Protein AF-A0ABD1AAS8-F1 (afdb_monomer)

pLDDT: mean 77.32, std 15.2, range [34.0, 94.44]

Structure (mmCIF, N/CA/C/O backbone):
data_AF-A0ABD1AAS8-F1
#
_entry.id   AF-A0ABD1AAS8-F1
#
loop_
_atom_site.group_PDB
_atom_site.id
_atom_site.type_symbol
_atom_site.label_atom_id
_atom_site.label_alt_id
_atom_site.label_comp_id
_atom_site.label_asym_id
_atom_site.label_entity_id
_atom_site.label_seq_id
_atom_site.pdbx_PDB_ins_code
_atom_site.Cartn_x
_atom_site.Cartn_y
_atom_site.Cartn_z
_atom_site.occupancy
_atom_site.B_iso_or_equiv
_atom_site.auth_seq_id
_atom_site.auth_comp_id
_atom_site.auth_asym_id
_atom_site.auth_atom_id
_atom_site.pdbx_PDB_model_num
ATOM 1 N N . MET A 1 1 ? 9.069 2.572 15.816 1.00 41.72 1 MET A N 1
ATOM 2 C CA . MET A 1 1 ? 7.872 1.854 15.318 1.00 41.72 1 MET A CA 1
ATOM 3 C C . MET A 1 1 ? 7.919 0.428 15.844 1.00 41.72 1 MET A C 1
ATOM 5 O O . MET A 1 1 ? 8.969 -0.191 15.733 1.00 41.72 1 MET A O 1
ATOM 9 N N . ARG A 1 2 ? 6.848 -0.076 16.471 1.00 46.09 2 ARG A N 1
ATOM 10 C CA . ARG A 1 2 ? 6.761 -1.502 16.836 1.00 46.09 2 ARG A CA 1
ATOM 11 C C . ARG A 1 2 ? 6.590 -2.306 15.545 1.00 46.09 2 ARG A C 1
ATOM 13 O O . ARG A 1 2 ? 5.709 -1.980 14.756 1.00 46.09 2 ARG A O 1
ATOM 20 N N . SER A 1 3 ? 7.440 -3.307 15.322 1.00 56.59 3 SER A N 1
ATOM 21 C CA . SER A 1 3 ? 7.247 -4.267 14.231 1.00 56.59 3 SER A CA 1
ATOM 22 C C . SER A 1 3 ? 5.978 -5.068 14.508 1.00 56.59 3 SER A C 1
ATOM 24 O O . SER A 1 3 ? 5.810 -5.577 15.614 1.00 56.59 3 SER A O 1
ATOM 26 N N . LEU A 1 4 ? 5.088 -5.168 13.520 1.00 63.31 4 LEU A N 1
ATOM 27 C CA . LEU A 1 4 ? 3.865 -5.964 13.633 1.00 63.31 4 LEU A CA 1
ATOM 28 C C . LEU A 1 4 ? 4.136 -7.482 13.548 1.00 63.31 4 LEU A C 1
ATOM 30 O O . LEU A 1 4 ? 3.202 -8.257 13.691 1.00 63.31 4 LEU A O 1
ATOM 34 N N . GLN A 1 5 ? 5.388 -7.902 13.305 1.00 62.44 5 GLN A N 1
ATOM 35 C CA . GLN A 1 5 ? 5.806 -9.306 13.140 1.00 62.44 5 GLN A CA 1
ATOM 36 C C . GLN A 1 5 ? 4.966 -10.111 12.126 1.00 62.44 5 GLN A C 1
ATOM 38 O O . GLN A 1 5 ? 4.821 -11.325 12.238 1.00 62.44 5 GLN A O 1
ATOM 43 N N . HIS A 1 6 ? 4.415 -9.450 11.104 1.00 66.94 6 HIS A N 1
ATOM 44 C CA . HIS A 1 6 ? 3.756 -10.141 10.001 1.00 66.94 6 HIS A CA 1
ATOM 45 C C . HIS A 1 6 ? 4.809 -10.619 9.001 1.00 66.94 6 HIS A C 1
ATOM 47 O O . HIS A 1 6 ? 5.347 -9.823 8.235 1.00 66.94 6 HIS A O 1
ATOM 53 N N . ASN A 1 7 ? 5.073 -11.925 8.983 1.00 72.56 7 ASN A N 1
ATOM 54 C CA . ASN A 1 7 ? 6.056 -12.515 8.066 1.00 72.56 7 ASN A CA 1
ATOM 55 C C . ASN A 1 7 ? 5.506 -12.744 6.652 1.00 72.56 7 ASN A C 1
ATOM 57 O O . ASN A 1 7 ? 6.262 -13.114 5.763 1.00 72.56 7 ASN A O 1
ATOM 61 N N . LYS A 1 8 ? 4.198 -12.558 6.431 1.00 84.88 8 LYS A N 1
ATOM 62 C CA . LYS A 1 8 ? 3.543 -12.705 5.124 1.00 84.88 8 LYS A CA 1
ATOM 63 C C . LYS A 1 8 ? 2.562 -11.563 4.922 1.00 84.88 8 LYS A C 1
ATOM 65 O O . LYS A 1 8 ? 1.517 -11.533 5.567 1.00 84.88 8 LYS A O 1
ATOM 70 N N . ILE A 1 9 ? 2.904 -10.635 4.036 1.00 89.12 9 ILE A N 1
ATOM 71 C CA . ILE A 1 9 ? 2.097 -9.438 3.783 1.00 89.12 9 ILE A CA 1
ATOM 72 C C . ILE A 1 9 ? 1.527 -9.491 2.365 1.00 89.12 9 ILE A C 1
ATOM 74 O O . ILE A 1 9 ? 2.240 -9.747 1.395 1.00 89.12 9 ILE A O 1
ATOM 78 N N . ILE A 1 10 ? 0.225 -9.248 2.238 1.00 91.00 10 ILE A N 1
ATOM 79 C CA . ILE A 1 10 ? -0.450 -9.114 0.947 1.00 91.00 10 ILE A CA 1
ATOM 80 C C . ILE A 1 10 ? -0.904 -7.666 0.828 1.00 91.00 10 ILE A C 1
ATOM 82 O O . ILE A 1 10 ? -1.716 -7.203 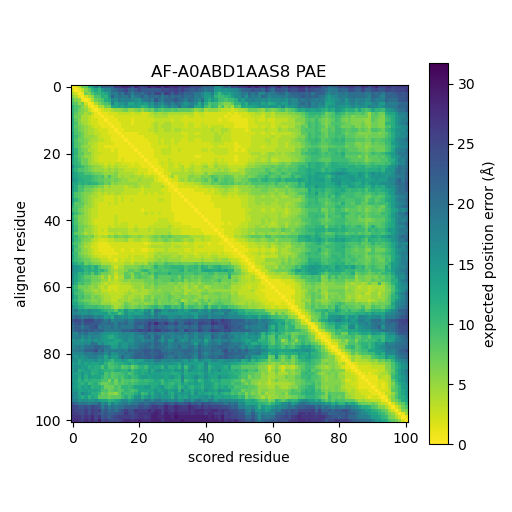1.623 1.00 91.00 10 ILE A O 1
ATOM 86 N N . PHE A 1 11 ? -0.363 -6.958 -0.157 1.00 91.88 11 PHE A N 1
ATOM 87 C CA . PHE A 1 11 ? -0.820 -5.628 -0.528 1.00 91.88 11 PHE A CA 1
ATOM 88 C C . PHE A 1 11 ? -1.851 -5.748 -1.645 1.00 91.88 11 PHE A C 1
ATOM 90 O O . PHE 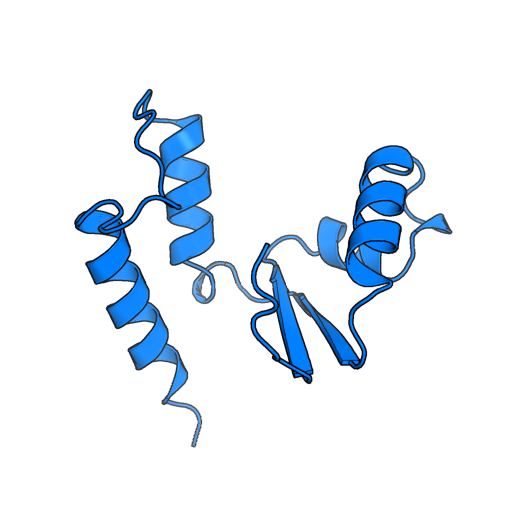A 1 11 ? -1.603 -6.386 -2.670 1.00 91.88 11 PHE A O 1
ATOM 97 N N . GLU A 1 12 ? -2.996 -5.106 -1.472 1.00 92.38 12 GLU A N 1
ATOM 98 C CA . GLU A 1 12 ? -4.050 -5.086 -2.478 1.00 92.38 12 GLU A CA 1
ATOM 99 C C . GLU A 1 12 ? -4.285 -3.657 -2.949 1.00 92.38 12 GLU A C 1
ATOM 101 O O . GLU A 1 12 ? -4.371 -2.720 -2.153 1.00 92.38 12 GLU A O 1
ATOM 106 N N . SER A 1 13 ? -4.371 -3.477 -4.264 1.00 90.12 13 SER A N 1
ATOM 107 C CA . SER A 1 13 ? -4.637 -2.176 -4.865 1.00 90.12 13 SER A CA 1
ATOM 108 C C . SER A 1 13 ? -5.681 -2.302 -5.956 1.00 90.12 13 SER A C 1
ATOM 110 O O . SER A 1 13 ? -5.710 -3.273 -6.701 1.00 90.12 13 SER A O 1
ATOM 112 N N . THR A 1 14 ? -6.520 -1.285 -6.083 1.00 91.31 14 THR A N 1
ATOM 113 C CA . THR A 1 14 ? -7.463 -1.154 -7.199 1.00 91.31 14 THR A CA 1
ATOM 114 C C . THR A 1 14 ? -6.819 -0.500 -8.420 1.00 91.31 14 THR A C 1
ATOM 116 O O . THR A 1 14 ? -7.409 -0.462 -9.496 1.00 91.31 14 THR A O 1
ATOM 119 N N . SER A 1 15 ? -5.590 0.010 -8.277 1.00 89.50 15 SER A N 1
ATOM 120 C CA . SER A 1 15 ? -4.828 0.626 -9.359 1.00 89.50 15 SER A CA 1
ATOM 121 C C . SER A 1 15 ? -3.867 -0.381 -9.983 1.00 89.50 15 SER A C 1
ATOM 123 O O . SER A 1 15 ? -2.778 -0.642 -9.465 1.00 89.50 15 SER A O 1
ATOM 125 N N . THR A 1 1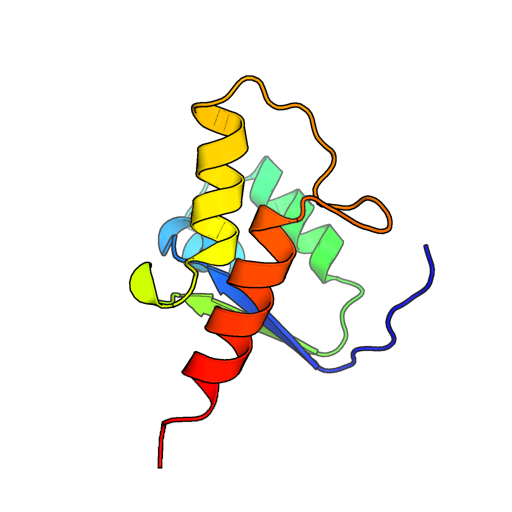6 ? -4.227 -0.896 -11.157 1.00 89.88 16 THR A N 1
ATOM 126 C CA . THR A 1 16 ? -3.358 -1.767 -11.969 1.00 89.88 16 THR A CA 1
ATOM 127 C C . THR A 1 16 ? -2.036 -1.084 -12.337 1.00 89.88 16 THR A C 1
ATOM 129 O O . THR A 1 16 ? -0.995 -1.737 -12.444 1.00 89.88 16 THR A O 1
ATOM 132 N N . LEU A 1 17 ? -2.040 0.246 -12.470 1.00 88.56 17 LEU A N 1
ATOM 133 C CA . LEU A 1 17 ? -0.838 1.046 -12.703 1.00 88.56 17 LEU A CA 1
ATOM 134 C C . LEU A 1 17 ? 0.094 1.050 -11.488 1.00 88.56 17 LEU A C 1
ATOM 136 O O . LEU A 1 17 ? 1.304 0.928 -11.656 1.00 88.56 17 LEU A O 1
ATOM 140 N N . ALA A 1 18 ? -0.448 1.133 -10.270 1.00 89.88 18 ALA A N 1
ATOM 141 C CA . ALA A 1 18 ? 0.360 1.051 -9.055 1.00 89.88 18 ALA A CA 1
ATOM 142 C C . ALA A 1 18 ? 0.984 -0.344 -8.906 1.00 89.88 18 ALA A C 1
ATOM 144 O O . ALA A 1 18 ? 2.192 -0.462 -8.705 1.00 89.88 18 ALA A O 1
ATOM 145 N N . VAL A 1 19 ? 0.185 -1.401 -9.098 1.00 93.06 19 VAL A N 1
ATOM 146 C CA . VAL A 1 19 ? 0.660 -2.795 -9.058 1.00 93.06 19 VAL A CA 1
ATOM 147 C C . VAL A 1 19 ? 1.764 -3.025 -10.091 1.00 93.06 19 VAL A C 1
ATOM 149 O O . VAL A 1 19 ? 2.838 -3.528 -9.760 1.00 93.06 19 VAL A O 1
ATOM 152 N N . SER A 1 20 ? 1.538 -2.617 -11.341 1.00 91.56 20 SER A N 1
ATOM 153 C CA . SER A 1 20 ? 2.533 -2.779 -12.407 1.00 91.56 20 SER A CA 1
ATOM 154 C C . SER A 1 20 ? 3.772 -1.907 -12.197 1.00 91.56 20 SER A C 1
ATOM 156 O O . SER A 1 20 ? 4.872 -2.370 -12.481 1.00 91.56 20 SER A O 1
ATOM 158 N N . GLY A 1 21 ? 3.637 -0.702 -11.636 1.00 92.31 21 GLY A N 1
ATOM 159 C CA . GLY A 1 21 ? 4.767 0.150 -11.265 1.00 92.31 21 GLY A CA 1
ATOM 160 C C . GLY A 1 21 ? 5.665 -0.481 -10.203 1.00 9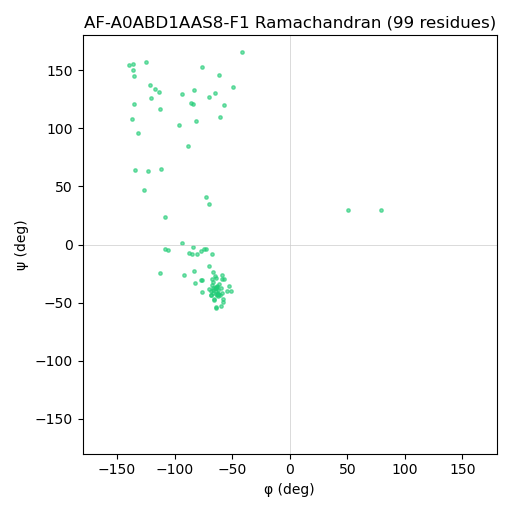2.31 21 GLY A C 1
ATOM 161 O O . GLY A 1 21 ? 6.885 -0.460 -10.351 1.00 92.31 21 GLY A O 1
ATOM 162 N N . VAL A 1 22 ? 5.079 -1.106 -9.179 1.00 93.00 22 VAL A N 1
ATOM 163 C CA . VAL A 1 22 ? 5.837 -1.803 -8.126 1.00 93.00 22 VAL A CA 1
ATOM 164 C C . VAL A 1 22 ? 6.522 -3.062 -8.669 1.00 93.00 22 VAL A C 1
ATOM 166 O O . VAL A 1 22 ? 7.695 -3.297 -8.379 1.00 93.00 22 VAL A O 1
ATOM 169 N N . LEU A 1 23 ? 5.819 -3.859 -9.481 1.00 92.81 23 LEU A N 1
ATOM 170 C CA . LEU A 1 23 ? 6.352 -5.113 -10.030 1.00 92.81 23 LEU A CA 1
ATOM 171 C C . LEU A 1 23 ? 7.335 -4.899 -11.189 1.00 92.81 23 LEU A C 1
ATOM 173 O O . LEU A 1 23 ? 8.228 -5.717 -11.408 1.00 92.81 23 LEU A O 1
ATOM 177 N N . GLN A 1 24 ? 7.166 -3.827 -11.964 1.00 91.75 24 GLN A N 1
ATOM 178 C CA . GLN A 1 24 ? 7.951 -3.537 -13.166 1.00 91.75 24 GLN A CA 1
ATOM 179 C C . GLN A 1 24 ? 8.409 -2.063 -13.202 1.00 91.75 24 GLN A C 1
ATOM 181 O O . GLN A 1 24 ? 8.077 -1.342 -14.147 1.00 91.75 24 GLN A O 1
ATOM 186 N N . PRO A 1 25 ? 9.254 -1.610 -12.251 1.00 86.69 25 PRO A N 1
ATOM 187 C CA . PRO A 1 25 ? 9.665 -0.204 -12.118 1.00 86.69 25 PRO A CA 1
ATOM 188 C C . PRO A 1 25 ? 10.216 0.426 -13.397 1.00 86.69 25 PRO A C 1
ATOM 190 O O . PRO A 1 25 ? 9.986 1.596 -13.689 1.00 86.69 25 PRO A O 1
ATOM 193 N N . ARG A 1 26 ? 10.942 -0.367 -14.198 1.00 87.44 26 ARG A N 1
ATOM 194 C CA . ARG A 1 26 ? 11.567 0.094 -15.447 1.00 87.44 26 ARG A CA 1
ATOM 195 C C . ARG A 1 26 ? 10.545 0.478 -16.520 1.00 87.44 26 ARG A C 1
ATOM 197 O O . ARG A 1 26 ? 10.883 1.259 -17.401 1.00 87.44 26 ARG A O 1
ATOM 204 N N . LYS A 1 27 ? 9.322 -0.059 -16.455 1.00 86.25 27 LYS A N 1
ATOM 205 C CA . LYS A 1 27 ? 8.239 0.247 -17.402 1.00 86.25 27 LYS A CA 1
ATOM 206 C C . LYS A 1 27 ? 7.408 1.465 -16.995 1.00 86.25 27 LYS A C 1
ATOM 208 O O . LYS A 1 27 ? 6.610 1.930 -17.800 1.00 86.25 27 LYS A O 1
ATOM 213 N N . THR A 1 28 ? 7.641 2.016 -15.802 1.00 81.94 28 THR A N 1
ATOM 214 C CA . THR A 1 28 ? 6.881 3.156 -15.270 1.00 81.94 28 THR A CA 1
ATOM 215 C C . THR A 1 28 ? 7.822 4.316 -14.919 1.00 81.94 28 THR A C 1
ATO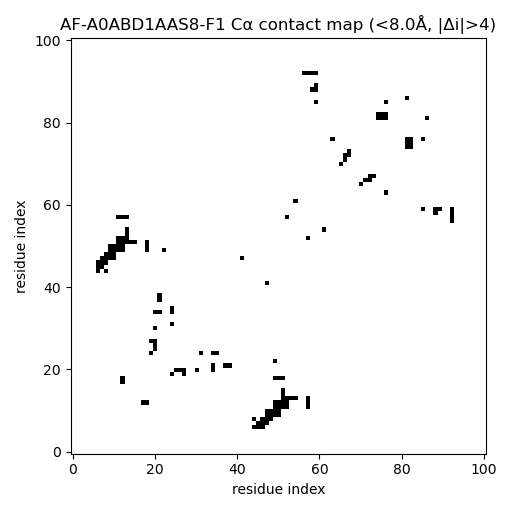M 217 O O . THR A 1 28 ? 7.936 4.708 -13.756 1.00 81.94 28 THR A O 1
ATOM 220 N N . PRO A 1 29 ? 8.523 4.898 -15.915 1.00 81.00 29 PRO A N 1
ATOM 221 C CA . PRO A 1 29 ? 9.540 5.921 -15.672 1.00 81.00 29 PRO A CA 1
ATOM 222 C C . PRO A 1 29 ? 8.964 7.219 -15.087 1.00 81.00 29 PRO A C 1
ATOM 224 O O . PRO A 1 29 ? 9.662 7.912 -14.353 1.00 81.00 29 PRO A O 1
ATOM 227 N N . VAL A 1 30 ? 7.689 7.520 -15.362 1.00 86.69 30 VAL A N 1
ATOM 228 C CA . VAL A 1 30 ? 7.000 8.735 -14.891 1.00 86.69 30 VAL A CA 1
ATOM 229 C C . VAL A 1 30 ? 6.932 8.802 -13.360 1.00 86.69 30 VAL A C 1
ATOM 231 O O . VAL A 1 30 ? 7.061 9.879 -12.790 1.00 86.69 30 VAL A O 1
ATOM 234 N N . CYS A 1 31 ? 6.810 7.657 -12.683 1.00 86.56 31 CYS A N 1
ATOM 235 C CA . CYS A 1 31 ? 6.679 7.582 -11.223 1.00 86.56 31 CYS A CA 1
ATOM 236 C C . CYS A 1 31 ? 7.940 7.030 -10.543 1.00 86.56 31 CYS A C 1
ATOM 238 O O . CYS A 1 31 ? 7.861 6.488 -9.442 1.00 86.56 31 CYS A O 1
ATOM 240 N N . ARG A 1 32 ? 9.110 7.131 -11.190 1.00 87.69 32 ARG A N 1
ATOM 241 C CA . ARG A 1 32 ? 10.342 6.456 -10.747 1.00 87.69 32 ARG A CA 1
ATOM 242 C C . ARG A 1 32 ? 10.733 6.770 -9.300 1.00 87.69 32 ARG A C 1
ATOM 244 O O . ARG A 1 32 ? 11.174 5.863 -8.605 1.00 87.69 32 ARG A O 1
ATOM 251 N N . ILE A 1 33 ? 10.581 8.022 -8.864 1.00 91.19 33 ILE A N 1
ATOM 252 C CA . ILE A 1 33 ? 10.924 8.442 -7.494 1.00 91.19 33 ILE A CA 1
ATOM 253 C C . ILE A 1 33 ? 10.026 7.715 -6.486 1.00 91.19 33 ILE A C 1
ATOM 255 O O . ILE A 1 33 ? 10.533 6.980 -5.648 1.00 91.19 33 ILE A O 1
ATOM 259 N N . LEU A 1 34 ? 8.703 7.817 -6.652 1.00 91.12 34 LEU A N 1
ATOM 260 C CA . LEU A 1 34 ? 7.723 7.154 -5.783 1.00 91.12 34 LEU A CA 1
ATOM 261 C C . LEU A 1 34 ? 7.902 5.632 -5.765 1.00 91.12 34 LEU A C 1
ATOM 263 O O . LEU A 1 34 ? 7.840 5.002 -4.715 1.00 91.12 34 LEU A O 1
ATOM 267 N N . ILE A 1 35 ? 8.158 5.023 -6.927 1.00 92.56 35 ILE A N 1
ATOM 268 C CA . ILE A 1 35 ? 8.399 3.579 -7.010 1.00 92.56 35 ILE A CA 1
ATOM 269 C C . ILE A 1 35 ? 9.672 3.202 -6.245 1.00 92.56 35 ILE A C 1
ATOM 271 O O . ILE A 1 35 ? 9.673 2.195 -5.543 1.00 92.56 35 ILE A O 1
ATOM 275 N N . SER A 1 36 ? 10.735 4.006 -6.334 1.00 91.94 36 SER A N 1
ATOM 276 C CA . SER A 1 36 ? 11.971 3.771 -5.581 1.00 91.94 36 SER A CA 1
ATOM 277 C C . SER A 1 36 ? 11.741 3.834 -4.071 1.00 91.94 36 SER A C 1
ATOM 279 O O . SER A 1 36 ? 12.254 2.989 -3.344 1.00 91.94 36 SER A O 1
ATOM 281 N N . GLU A 1 37 ? 10.956 4.800 -3.596 1.00 94.31 37 GLU A N 1
ATOM 282 C CA . GLU A 1 37 ? 10.610 4.924 -2.175 1.00 94.31 37 GLU A CA 1
ATOM 283 C C . GLU A 1 37 ? 9.800 3.720 -1.686 1.00 94.31 37 GLU A C 1
ATOM 285 O O . GLU A 1 37 ? 10.093 3.162 -0.627 1.00 94.31 37 GLU A O 1
ATOM 290 N N . ILE A 1 38 ? 8.834 3.258 -2.488 1.00 92.81 38 ILE A N 1
ATOM 291 C CA . ILE A 1 38 ? 8.074 2.039 -2.191 1.00 92.81 38 ILE A CA 1
ATOM 292 C C . ILE A 1 38 ? 9.013 0.828 -2.117 1.00 92.81 38 ILE A C 1
ATOM 294 O O . ILE A 1 38 ? 8.895 0.023 -1.197 1.00 92.81 38 ILE A O 1
ATOM 298 N N . GLN A 1 39 ? 9.969 0.691 -3.039 1.00 92.19 39 GLN A N 1
ATOM 299 C CA . GLN A 1 39 ? 10.914 -0.429 -3.022 1.00 92.19 39 GLN A CA 1
ATOM 300 C C . GLN A 1 39 ? 11.793 -0.446 -1.768 1.00 92.19 39 GLN A C 1
ATOM 302 O O . GLN A 1 39 ? 11.960 -1.508 -1.167 1.00 92.19 39 GLN A O 1
ATOM 307 N N . GLU A 1 40 ? 12.306 0.707 -1.335 1.00 93.38 40 GLU A N 1
ATOM 308 C CA . GLU A 1 40 ? 13.069 0.792 -0.085 1.00 93.38 40 GLU A CA 1
ATOM 309 C C . GLU A 1 40 ? 12.196 0.473 1.138 1.00 93.38 40 GLU A C 1
ATOM 311 O O . GLU A 1 40 ? 12.644 -0.228 2.047 1.00 93.38 40 GLU A O 1
ATOM 316 N N . ALA A 1 41 ? 10.927 0.893 1.142 1.00 90.94 41 ALA A N 1
ATOM 317 C CA . ALA A 1 41 ? 9.985 0.565 2.213 1.00 90.94 41 ALA A CA 1
ATOM 318 C C . ALA A 1 41 ? 9.612 -0.930 2.266 1.00 90.94 41 ALA A C 1
ATOM 320 O O . ALA A 1 41 ? 9.328 -1.456 3.343 1.00 90.94 41 ALA A O 1
ATOM 321 N N . LEU A 1 42 ? 9.622 -1.624 1.123 1.00 90.56 42 LEU A N 1
ATOM 322 C CA . LEU A 1 42 ? 9.341 -3.062 1.025 1.00 90.56 42 LEU A CA 1
ATOM 323 C C . LEU A 1 42 ? 10.565 -3.934 1.336 1.00 90.56 42 LEU A C 1
ATOM 325 O O . LEU A 1 42 ? 10.404 -5.088 1.728 1.00 90.56 42 LEU A O 1
ATOM 329 N N . ARG A 1 43 ? 11.784 -3.396 1.202 1.00 90.31 43 ARG A N 1
ATOM 330 C CA . ARG A 1 43 ? 13.052 -4.102 1.445 1.00 90.31 43 ARG A CA 1
ATOM 331 C C . ARG A 1 43 ? 13.161 -4.839 2.793 1.00 90.31 43 ARG A C 1
ATOM 333 O O . ARG A 1 43 ? 1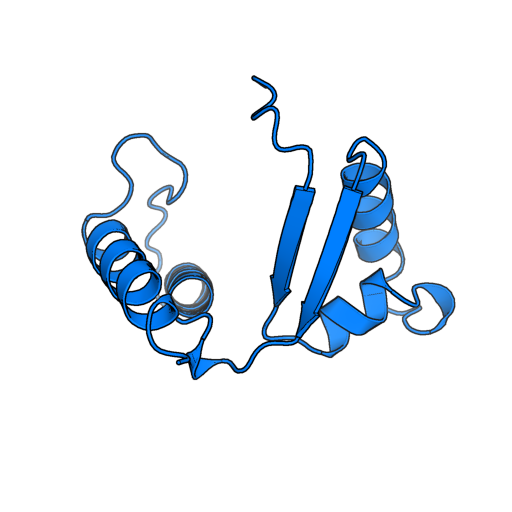3.718 -5.934 2.788 1.00 90.31 43 ARG A O 1
ATOM 340 N N . PRO A 1 44 ? 12.684 -4.306 3.936 1.00 89.00 44 PRO A N 1
ATOM 341 C CA . PRO A 1 44 ? 12.754 -5.022 5.211 1.00 89.00 44 PRO A CA 1
ATOM 342 C C . 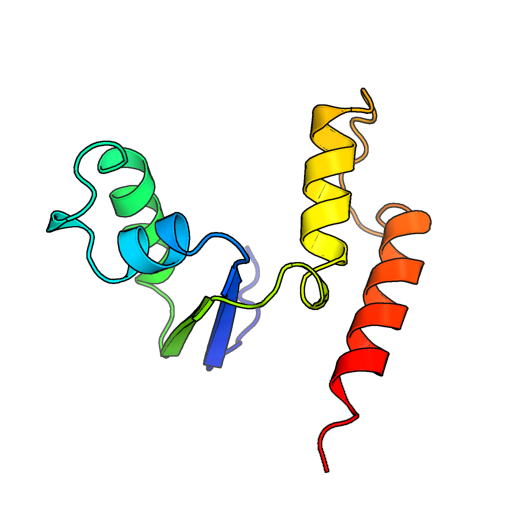PRO A 1 44 ? 11.706 -6.138 5.365 1.00 89.00 44 PRO A C 1
ATOM 344 O O . PRO A 1 44 ? 11.734 -6.842 6.373 1.00 89.00 44 PRO A O 1
ATOM 347 N N . LEU A 1 45 ? 10.764 -6.295 4.428 1.00 87.56 45 LEU A N 1
ATOM 348 C CA . LEU A 1 45 ? 9.705 -7.301 4.516 1.00 87.56 45 LEU A CA 1
ATOM 349 C C . LEU A 1 45 ? 10.191 -8.640 3.951 1.00 87.56 45 LEU A C 1
ATOM 351 O O . LEU A 1 45 ? 10.553 -8.729 2.782 1.00 87.56 45 LEU A O 1
ATOM 355 N N . GLU A 1 46 ? 10.153 -9.690 4.773 1.00 85.38 46 GLU A N 1
ATOM 356 C CA . GLU A 1 46 ? 10.675 -11.018 4.420 1.00 85.38 46 GLU A CA 1
ATOM 357 C C . GLU A 1 46 ? 9.880 -11.687 3.287 1.00 85.38 46 GLU A C 1
ATOM 359 O O . GLU A 1 46 ? 10.462 -12.168 2.316 1.00 85.38 46 GLU A O 1
ATOM 364 N N . MET A 1 47 ? 8.544 -11.688 3.374 1.00 88.19 47 MET A N 1
ATOM 365 C CA . MET A 1 47 ? 7.671 -12.159 2.297 1.00 88.19 47 MET A CA 1
ATOM 366 C C . MET A 1 47 ? 6.511 -11.195 2.093 1.00 88.19 47 MET A C 1
ATOM 368 O O . MET A 1 47 ? 5.682 -10.975 2.983 1.00 88.19 47 MET A O 1
ATOM 372 N N . TRP A 1 48 ? 6.414 -10.666 0.879 1.00 92.56 48 TRP A N 1
ATOM 373 C CA . TRP A 1 48 ? 5.287 -9.852 0.464 1.00 92.56 48 TRP A CA 1
ATOM 374 C C . TRP A 1 48 ? 4.870 -10.166 -0.971 1.00 92.56 48 TRP A C 1
ATOM 376 O O . TRP A 1 48 ? 5.671 -10.617 -1.790 1.00 92.56 48 TRP A O 1
ATOM 386 N N . LYS A 1 49 ? 3.601 -9.911 -1.280 1.00 93.44 49 LYS A N 1
ATOM 387 C CA . LYS A 1 49 ? 3.095 -9.850 -2.654 1.00 93.44 49 LYS A CA 1
ATOM 388 C C . LYS A 1 49 ? 2.170 -8.654 -2.810 1.00 93.44 49 LYS A C 1
ATOM 390 O O . LYS A 1 49 ? 1.577 -8.200 -1.834 1.00 93.44 49 LYS A O 1
ATOM 395 N N . ILE A 1 50 ? 2.037 -8.171 -4.037 1.00 94.44 50 ILE A N 1
ATOM 396 C CA . ILE A 1 50 ? 1.060 -7.146 -4.397 1.00 94.44 50 ILE A CA 1
ATOM 397 C C . ILE A 1 50 ? 0.143 -7.679 -5.494 1.00 94.44 50 ILE A C 1
ATOM 399 O O . ILE A 1 50 ? 0.615 -8.331 -6.427 1.00 94.44 50 ILE A O 1
ATOM 403 N N . GLN A 1 51 ? -1.157 -7.422 -5.378 1.00 93.62 51 GLN A N 1
ATOM 404 C CA . GLN A 1 51 ? -2.149 -7.850 -6.361 1.00 93.62 51 GLN A CA 1
ATOM 405 C C . GLN A 1 51 ? -3.153 -6.742 -6.675 1.00 93.62 51 GLN A C 1
ATOM 407 O O . GLN A 1 51 ? -3.442 -5.880 -5.841 1.00 93.62 51 GLN A O 1
ATOM 412 N N . SER A 1 52 ? -3.662 -6.770 -7.907 1.00 90.81 52 SER A N 1
ATOM 413 C CA . SER A 1 52 ? -4.775 -5.919 -8.308 1.00 90.81 52 SER A CA 1
ATOM 414 C C . SER A 1 52 ? -6.076 -6.580 -7.882 1.00 90.81 52 SER A C 1
ATOM 416 O O . SER A 1 52 ? -6.262 -7.765 -8.148 1.00 90.81 52 SER A O 1
ATOM 418 N N . ILE A 1 53 ? -6.969 -5.816 -7.267 1.00 89.69 53 ILE A N 1
ATOM 419 C CA . ILE A 1 53 ? -8.317 -6.264 -6.913 1.00 89.69 53 ILE A CA 1
ATOM 420 C C . ILE A 1 53 ? -9.356 -5.317 -7.497 1.00 89.69 53 ILE A C 1
ATOM 422 O O . ILE A 1 53 ? -9.067 -4.150 -7.770 1.00 89.69 53 ILE A O 1
ATOM 426 N N . ASP A 1 54 ? -10.574 -5.816 -7.676 1.00 83.88 54 ASP A N 1
ATOM 427 C CA . ASP A 1 54 ? -11.688 -4.981 -8.102 1.00 83.88 54 ASP A CA 1
ATOM 428 C C . ASP A 1 54 ? -11.971 -3.890 -7.072 1.00 83.88 54 ASP A C 1
ATOM 430 O O . ASP A 1 54 ? -11.874 -4.099 -5.860 1.00 83.88 54 ASP A O 1
ATOM 434 N N . GLN A 1 55 ? -12.391 -2.718 -7.546 1.00 73.62 55 GLN A N 1
ATOM 435 C CA . GLN A 1 55 ? -12.747 -1.603 -6.669 1.00 73.62 55 GLN A CA 1
ATOM 436 C C . GLN A 1 55 ? -13.848 -1.970 -5.665 1.00 73.62 55 GLN A C 1
ATOM 438 O O . GLN A 1 55 ? -13.839 -1.477 -4.539 1.00 73.62 55 GLN A O 1
ATOM 443 N N . GLY A 1 56 ? -14.731 -2.901 -6.041 1.00 74.06 56 GLY A N 1
ATOM 444 C CA . GLY A 1 56 ? -15.762 -3.455 -5.168 1.00 74.06 56 GLY A CA 1
ATOM 445 C C . GLY A 1 56 ? -15.240 -4.317 -4.007 1.00 74.06 56 GLY A C 1
ATOM 446 O O . GLY A 1 56 ? -16.017 -4.687 -3.133 1.00 74.06 56 GLY A O 1
ATOM 447 N N . ARG A 1 57 ? -13.943 -4.637 -3.968 1.00 75.31 57 ARG A N 1
ATOM 448 C CA . ARG A 1 57 ? -13.298 -5.416 -2.896 1.00 75.31 57 ARG A CA 1
ATOM 449 C C . ARG A 1 57 ? -12.378 -4.580 -2.003 1.00 75.31 57 ARG A C 1
ATOM 451 O O . ARG A 1 57 ? -11.837 -5.121 -1.053 1.00 75.31 57 ARG A O 1
ATOM 458 N N . ASN A 1 58 ? -12.192 -3.295 -2.326 1.00 81.06 58 ASN A N 1
ATOM 459 C CA . ASN A 1 58 ? -11.360 -2.353 -1.568 1.00 81.06 58 ASN A CA 1
ATOM 460 C C . ASN A 1 58 ? -12.157 -1.093 -1.203 1.00 81.06 58 ASN A C 1
ATOM 462 O O . ASN A 1 58 ? -11.742 0.051 -1.447 1.00 81.06 58 ASN A O 1
ATOM 466 N N . HIS A 1 59 ? -13.370 -1.305 -0.699 1.00 80.56 59 HIS A N 1
ATOM 467 C CA . HIS A 1 59 ? -14.304 -0.230 -0.397 1.00 80.56 59 HIS A CA 1
ATOM 468 C C . HIS A 1 59 ? -13.763 0.672 0.707 1.00 80.56 59 HIS A C 1
ATOM 470 O O . HIS A 1 59 ? -13.954 1.889 0.634 1.00 80.56 59 HIS A O 1
ATOM 476 N N . VAL A 1 60 ? -13.065 0.109 1.697 1.00 82.31 60 VAL A N 1
ATOM 477 C CA . VAL A 1 60 ? -12.490 0.890 2.796 1.00 82.31 60 VAL A CA 1
ATOM 478 C C . VAL A 1 60 ? -11.426 1.853 2.276 1.00 82.31 60 VAL A C 1
ATOM 480 O O . VAL A 1 60 ? -11.556 3.060 2.496 1.00 82.31 60 VAL A O 1
ATOM 483 N N . ALA A 1 61 ? -10.419 1.375 1.534 1.00 83.19 61 ALA A N 1
ATOM 484 C CA . ALA A 1 61 ? -9.368 2.259 1.022 1.00 83.19 61 ALA A CA 1
ATOM 485 C C . ALA A 1 61 ? -9.929 3.307 0.051 1.00 83.19 61 ALA A C 1
ATOM 487 O O . ALA A 1 61 ? -9.513 4.467 0.080 1.00 83.19 61 ALA A O 1
ATOM 488 N N . TYR A 1 62 ? -10.924 2.936 -0.762 1.00 83.06 62 TYR A N 1
ATOM 489 C CA . TYR A 1 62 ? -11.611 3.884 -1.637 1.00 83.06 62 TYR A CA 1
ATOM 490 C C . TYR A 1 62 ? -12.343 4.981 -0.849 1.00 83.06 62 TYR A C 1
ATOM 492 O O . TYR A 1 62 ? -12.249 6.160 -1.194 1.00 83.06 62 TYR A O 1
ATOM 500 N N . LYS A 1 63 ? -13.055 4.623 0.226 1.00 80.31 63 LYS A N 1
ATOM 501 C CA . LYS A 1 63 ? -13.761 5.589 1.081 1.00 80.31 63 LYS A CA 1
ATOM 502 C C . LYS A 1 63 ? -12.796 6.498 1.835 1.00 80.31 63 LYS A C 1
ATOM 504 O O . LYS A 1 63 ? -13.081 7.688 1.926 1.00 80.31 63 LYS A O 1
ATOM 509 N N . ILE A 1 64 ? -11.651 5.982 2.288 1.00 80.62 64 ILE A N 1
ATOM 510 C CA . ILE A 1 64 ? -10.577 6.804 2.866 1.00 80.62 64 ILE A CA 1
ATOM 511 C C . ILE A 1 64 ? -10.086 7.828 1.834 1.00 80.62 64 ILE A C 1
ATOM 513 O O . ILE A 1 64 ? -10.130 9.028 2.104 1.00 80.62 64 ILE A O 1
ATOM 517 N N . ALA A 1 65 ? -9.712 7.390 0.629 1.00 80.75 65 ALA A N 1
ATOM 518 C CA . ALA A 1 65 ? -9.239 8.289 -0.428 1.00 80.75 65 ALA A CA 1
ATOM 519 C C . ALA A 1 65 ? -10.290 9.342 -0.835 1.00 80.75 65 ALA A C 1
ATOM 521 O O . ALA A 1 65 ? -9.965 10.504 -1.085 1.00 80.75 65 ALA A O 1
ATOM 522 N N . LEU A 1 66 ? -11.572 8.964 -0.873 1.00 80.00 66 LEU A N 1
ATOM 523 C CA . LEU A 1 66 ? -12.666 9.907 -1.111 1.00 80.00 66 LEU A CA 1
ATOM 524 C C . LEU A 1 66 ? -12.843 10.908 0.031 1.00 80.00 66 LEU A C 1
ATOM 526 O O . LEU A 1 66 ? -13.144 12.072 -0.234 1.00 80.00 66 LEU A O 1
ATOM 530 N N . SER A 1 67 ? -12.693 10.462 1.279 1.00 71.69 67 SER A N 1
ATOM 531 C CA . SER A 1 67 ? -12.839 11.338 2.440 1.00 71.69 67 SER A CA 1
ATOM 532 C C . SER A 1 67 ? -11.781 12.438 2.443 1.00 71.69 67 SER A C 1
ATOM 534 O O . SER A 1 67 ? -12.118 13.571 2.749 1.00 71.69 67 SER A O 1
ATOM 536 N N . ASP A 1 68 ? -10.563 12.148 1.986 1.00 64.81 68 ASP A N 1
ATOM 537 C CA . ASP A 1 68 ? -9.471 13.126 1.906 1.00 64.81 68 ASP A CA 1
ATOM 538 C C . ASP A 1 68 ? -9.633 14.104 0.725 1.00 64.81 68 ASP A C 1
ATOM 540 O O . ASP A 1 68 ? -9.255 15.269 0.791 1.00 64.81 68 ASP A O 1
ATOM 544 N N . THR A 1 69 ? -10.255 13.652 -0.370 1.00 65.62 69 THR A N 1
ATOM 545 C CA . THR A 1 69 ? -10.384 14.446 -1.607 1.00 65.62 69 THR A CA 1
ATOM 546 C C . THR A 1 69 ? -11.662 15.279 -1.699 1.00 65.62 69 THR A C 1
ATOM 548 O O . THR A 1 69 ? -11.680 16.282 -2.412 1.00 65.62 69 THR A O 1
ATOM 551 N N . LYS A 1 70 ? -12.751 14.881 -1.027 1.00 58.91 70 LYS A N 1
ATOM 552 C CA . LYS A 1 70 ? -14.065 15.551 -1.136 1.00 58.91 70 LYS A CA 1
ATOM 553 C C . LYS A 1 70 ? -14.519 16.253 0.131 1.00 58.91 70 LYS A C 1
ATOM 555 O O . LYS A 1 70 ? -15.347 17.158 0.061 1.00 58.91 70 LYS A O 1
ATOM 560 N N . THR A 1 71 ? -14.024 15.829 1.282 1.00 52.97 71 THR A N 1
ATOM 561 C CA . THR A 1 71 ? -14.405 16.399 2.567 1.00 52.97 71 THR A CA 1
ATOM 562 C C . THR A 1 71 ? -13.147 16.928 3.221 1.00 52.97 71 THR A C 1
ATOM 564 O O . THR A 1 71 ? -12.187 16.201 3.383 1.00 52.97 71 THR A O 1
ATOM 567 N N . ASN A 1 72 ? -13.128 18.193 3.628 1.00 54.16 72 ASN A N 1
ATOM 568 C CA . ASN A 1 72 ? -12.001 18.800 4.349 1.00 54.16 72 ASN A CA 1
ATOM 569 C C . ASN A 1 72 ? -11.862 18.239 5.791 1.00 54.16 72 ASN A C 1
ATOM 571 O O . ASN A 1 72 ? -11.594 18.967 6.749 1.00 54.16 72 ASN A O 1
ATOM 575 N N . GLN A 1 73 ? -12.173 16.953 5.974 1.00 54.56 73 GLN A N 1
ATOM 576 C CA . GLN A 1 73 ? -12.211 16.225 7.229 1.00 54.56 73 GLN A CA 1
ATOM 577 C C . GLN A 1 73 ? -10.821 15.658 7.497 1.00 54.56 73 GLN A C 1
ATOM 579 O O . GLN A 1 73 ? -10.527 14.501 7.227 1.00 54.56 73 GLN A O 1
ATOM 584 N N . HIS A 1 74 ? -9.976 16.493 8.092 1.00 57.88 74 HIS A N 1
ATOM 585 C CA . HIS A 1 74 ? -8.633 16.152 8.561 1.00 57.88 74 HIS A CA 1
ATOM 586 C C . HIS A 1 74 ? -8.655 15.280 9.833 1.00 57.88 74 HIS A C 1
ATOM 588 O O . HIS A 1 74 ? -7.907 15.521 10.781 1.00 57.88 74 HIS A O 1
ATOM 594 N N . GLN A 1 75 ? -9.559 14.302 9.918 1.00 57.19 75 GLN A N 1
ATOM 595 C CA . GLN A 1 75 ? -9.542 13.351 11.024 1.00 57.19 75 GLN A CA 1
ATOM 596 C C . GLN A 1 75 ? -8.553 12.238 10.697 1.00 57.19 75 GLN A C 1
ATOM 598 O O . GLN A 1 75 ? -8.689 11.543 9.693 1.00 57.19 75 GLN A O 1
ATOM 603 N N . SER A 1 76 ? -7.549 12.069 11.558 1.00 60.44 76 SER A N 1
ATOM 604 C CA . SER A 1 76 ? -6.556 11.009 11.406 1.00 60.44 76 SER A CA 1
ATOM 605 C C . SER A 1 76 ? -7.236 9.639 11.458 1.00 60.44 76 SER A C 1
ATOM 607 O O . SER A 1 76 ? -7.688 9.190 12.511 1.00 60.44 76 SER A O 1
ATOM 609 N N . TYR A 1 77 ? -7.281 8.958 10.315 1.00 65.25 77 TYR A N 1
ATOM 610 C CA . TYR A 1 77 ? -7.773 7.584 10.178 1.00 65.25 77 TYR A CA 1
ATOM 611 C C . TYR A 1 77 ? -6.803 6.540 10.756 1.00 65.25 77 TYR A C 1
ATOM 613 O O . TYR A 1 77 ? -7.124 5.356 10.800 1.00 65.25 77 TYR A O 1
ATOM 621 N N . VAL A 1 78 ? -5.629 6.979 11.225 1.00 60.84 78 VAL A N 1
ATOM 622 C CA . VAL A 1 78 ? -4.585 6.145 11.843 1.00 60.84 78 VAL A CA 1
ATOM 623 C C . VAL A 1 78 ? -4.510 6.335 13.365 1.00 60.84 78 VAL A C 1
ATOM 625 O O . VAL A 1 78 ? -3.727 5.663 14.035 1.00 60.84 78 VAL A O 1
ATOM 628 N N . ALA A 1 79 ? -5.290 7.265 13.931 1.00 60.59 79 ALA A 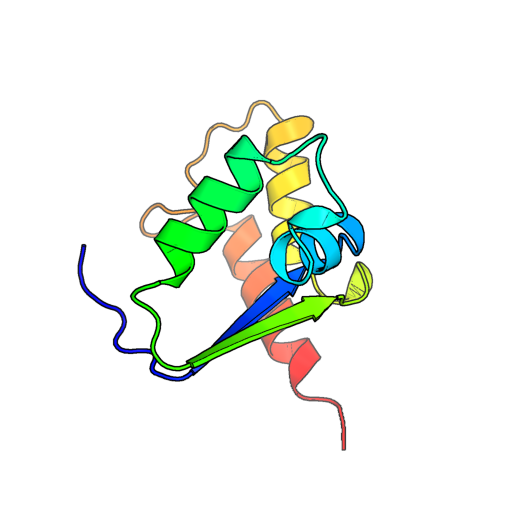N 1
ATOM 629 C CA . ALA A 1 79 ? -5.305 7.521 15.367 1.00 60.59 79 ALA A CA 1
ATOM 630 C C . ALA A 1 79 ? -6.082 6.440 16.135 1.00 60.59 79 ALA A C 1
ATOM 632 O O . ALA A 1 79 ? -7.003 5.806 15.615 1.00 60.59 79 ALA A O 1
ATOM 633 N N . THR A 1 80 ? -5.721 6.242 17.403 1.00 50.53 80 THR A N 1
ATOM 634 C CA . THR A 1 80 ? -6.423 5.331 18.312 1.00 50.53 80 THR A CA 1
ATOM 635 C C . THR A 1 80 ? -7.897 5.729 18.408 1.00 50.53 80 THR A C 1
ATOM 637 O O . THR A 1 80 ? -8.207 6.847 18.809 1.00 50.53 80 THR A O 1
ATOM 640 N N . GLY A 1 81 ? -8.799 4.817 18.034 1.00 60.28 81 GLY A N 1
ATOM 641 C CA . GLY A 1 81 ? -10.235 5.099 17.968 1.00 60.28 81 GLY A CA 1
ATOM 642 C C . GLY A 1 81 ? -10.667 5.871 16.719 1.00 60.28 81 GLY A C 1
ATOM 643 O O . GLY A 1 81 ? -11.623 6.633 16.818 1.00 60.28 81 GLY A O 1
ATOM 644 N N . GLY A 1 82 ? -9.955 5.696 15.590 1.00 63.81 82 GLY A N 1
ATOM 645 C CA . GLY A 1 82 ? -10.230 6.306 14.284 1.00 63.81 82 GLY A CA 1
ATOM 646 C C . GLY A 1 82 ? -11.717 6.340 13.891 1.00 63.81 82 GLY A C 1
ATOM 647 O O . GLY A 1 82 ? -12.543 5.671 14.510 1.00 63.81 82 GLY A O 1
ATOM 648 N N . PRO A 1 83 ? -12.088 7.132 12.874 1.00 71.06 83 PRO A N 1
ATOM 649 C CA . PRO A 1 83 ? -13.462 7.591 12.693 1.00 71.06 83 PRO A CA 1
ATOM 650 C C . PRO A 1 83 ? -14.504 6.468 12.780 1.00 71.06 83 PRO A C 1
ATOM 652 O O . PRO A 1 83 ? -14.335 5.410 12.178 1.00 71.06 83 PRO A O 1
ATOM 655 N N . SER A 1 84 ? -15.611 6.692 13.490 1.00 73.44 84 SER A N 1
ATOM 656 C CA . SER A 1 84 ? -16.654 5.666 13.690 1.00 73.44 84 S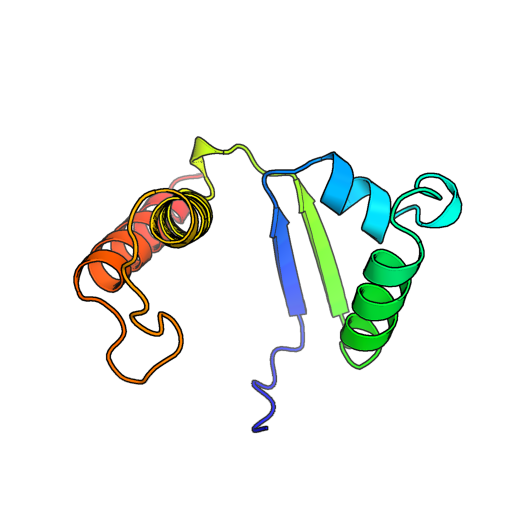ER A CA 1
ATOM 657 C C . SER A 1 84 ? -17.254 5.141 12.377 1.00 73.44 84 SER A C 1
ATOM 659 O O . SER A 1 84 ? -17.701 3.995 12.290 1.00 73.44 84 SER A O 1
ATOM 661 N N . TRP A 1 85 ? -17.225 5.960 11.322 1.00 74.25 85 TRP A N 1
ATOM 662 C CA . TRP A 1 85 ? -17.609 5.544 9.976 1.00 74.25 85 TRP A CA 1
ATOM 663 C C . TRP A 1 85 ? -16.645 4.500 9.388 1.00 74.25 85 TRP A C 1
ATOM 665 O O . TRP A 1 85 ? -17.077 3.618 8.650 1.00 74.25 85 TRP A O 1
ATOM 675 N N . LEU A 1 86 ? -15.356 4.564 9.733 1.00 77.12 86 LEU A N 1
ATOM 676 C CA . LEU A 1 86 ? -14.314 3.675 9.228 1.00 77.12 86 LEU A CA 1
ATOM 677 C C . LEU A 1 86 ? -14.382 2.296 9.891 1.00 77.12 86 LEU A C 1
ATOM 679 O O . LEU A 1 86 ? -14.275 1.286 9.201 1.00 77.12 86 LEU A O 1
ATOM 683 N N . SER A 1 87 ? -14.629 2.233 11.203 1.00 76.94 87 SER A N 1
ATOM 684 C CA . SER A 1 87 ? -14.758 0.956 11.920 1.00 76.94 87 SER A CA 1
ATOM 685 C C . SER A 1 87 ? -15.931 0.115 11.405 1.00 76.94 87 SER A C 1
ATOM 687 O O . SER A 1 87 ? -15.795 -1.094 11.226 1.00 76.94 87 SER A O 1
ATOM 689 N N . THR A 1 88 ? -17.058 0.756 11.083 1.00 77.44 88 THR A N 1
ATOM 690 C CA . THR A 1 88 ? -18.226 0.083 10.490 1.00 77.44 88 THR A CA 1
ATOM 691 C C . THR A 1 88 ? -17.897 -0.510 9.115 1.00 77.44 88 THR A C 1
ATOM 693 O O . THR A 1 88 ? -18.250 -1.655 8.835 1.00 77.44 88 THR A O 1
ATOM 696 N N . LEU A 1 89 ? -17.177 0.237 8.269 1.00 78.50 89 LEU A N 1
ATOM 697 C CA . LEU A 1 89 ? -16.774 -0.230 6.939 1.00 78.50 89 LEU A CA 1
ATOM 698 C C . LEU A 1 89 ? -15.746 -1.366 7.001 1.00 78.50 89 LEU A C 1
ATOM 700 O O . LEU A 1 89 ? -15.909 -2.352 6.287 1.00 78.50 89 LEU A O 1
ATOM 704 N N . ILE A 1 90 ? -14.734 -1.257 7.871 1.00 80.06 90 ILE A N 1
ATOM 705 C CA . ILE A 1 90 ? -13.716 -2.305 8.065 1.00 80.06 90 ILE A CA 1
ATOM 706 C C . ILE A 1 90 ? -14.378 -3.619 8.480 1.00 80.06 90 ILE A C 1
ATOM 708 O O . ILE A 1 90 ? -14.091 -4.663 7.900 1.00 80.06 90 ILE A O 1
ATOM 712 N N . ASN A 1 91 ? -15.301 -3.570 9.443 1.00 79.50 91 ASN A N 1
ATOM 713 C CA . ASN A 1 91 ? -16.006 -4.765 9.902 1.00 79.50 91 ASN A CA 1
ATOM 714 C C . ASN A 1 91 ? -16.867 -5.388 8.791 1.00 79.50 91 ASN A C 1
ATOM 716 O O . ASN A 1 91 ? -16.926 -6.609 8.680 1.00 79.50 91 ASN A O 1
ATOM 720 N N . SER A 1 92 ? -17.501 -4.567 7.947 1.00 77.88 92 SER A N 1
ATOM 721 C CA . SER A 1 92 ? -18.284 -5.053 6.806 1.00 77.88 92 SER A CA 1
ATOM 722 C C . SER A 1 92 ? -17.413 -5.718 5.734 1.00 77.88 92 SER A C 1
ATOM 724 O O . SER A 1 92 ? -17.799 -6.752 5.193 1.00 77.88 92 SER A O 1
ATOM 726 N N . GLU A 1 93 ? -16.250 -5.149 5.413 1.00 74.00 93 GLU A N 1
ATOM 727 C CA . GLU A 1 93 ? -15.326 -5.701 4.411 1.00 74.00 93 GLU A CA 1
ATOM 728 C C . GLU A 1 93 ? -14.658 -6.993 4.910 1.00 74.00 93 GLU A C 1
ATOM 730 O O . GLU A 1 93 ? -14.544 -7.964 4.161 1.00 74.00 93 GLU A O 1
ATOM 735 N N . ALA A 1 94 ? -14.318 -7.053 6.202 1.00 75.94 94 ALA A N 1
ATOM 736 C CA . ALA A 1 94 ? -13.787 -8.255 6.844 1.00 75.94 94 ALA A CA 1
ATOM 737 C C . ALA A 1 94 ? -14.785 -9.428 6.861 1.00 75.94 94 ALA A C 1
ATOM 739 O O . ALA A 1 94 ? -14.369 -10.582 6.852 1.00 75.94 94 ALA A O 1
ATOM 740 N N . GLN A 1 95 ? -16.094 -9.155 6.880 1.00 69.50 95 GLN A N 1
ATOM 741 C CA . GLN A 1 95 ? -17.130 -10.193 6.807 1.00 69.50 95 GLN A CA 1
ATOM 742 C C . GLN A 1 95 ? -17.418 -10.638 5.365 1.00 69.50 95 GLN A C 1
ATOM 744 O O . GLN A 1 95 ? -17.698 -11.812 5.130 1.00 69.50 95 GLN A O 1
ATOM 749 N N . GLY A 1 96 ? -17.310 -9.729 4.390 1.00 60.06 96 GLY A N 1
ATOM 750 C CA . GLY A 1 96 ? -17.516 -10.034 2.969 1.00 60.06 96 GLY A CA 1
ATOM 751 C C . GLY A 1 96 ? -16.423 -10.907 2.338 1.00 60.06 96 GLY A C 1
ATOM 752 O O . GLY A 1 96 ? -16.665 -11.532 1.310 1.00 60.06 96 GLY A O 1
ATOM 753 N N . SER A 1 97 ? -15.240 -10.999 2.951 1.00 53.56 97 SER A N 1
ATOM 754 C CA . SER A 1 97 ? -14.115 -11.813 2.464 1.00 53.56 97 SER A CA 1
ATOM 755 C C . SER A 1 97 ? -14.171 -13.296 2.868 1.00 53.56 97 SER A C 1
ATOM 757 O O . SER A 1 97 ? -13.313 -14.066 2.443 1.00 53.56 97 SER A O 1
ATOM 759 N N . VAL A 1 98 ? -15.180 -13.725 3.641 1.00 45.78 98 VAL A N 1
ATOM 760 C CA . VAL A 1 98 ? -15.328 -15.117 4.131 1.00 45.78 98 VAL A CA 1
ATOM 761 C C . VAL A 1 98 ? -16.217 -15.988 3.220 1.00 45.78 98 VAL A C 1
ATOM 763 O O . VAL A 1 98 ? -16.417 -17.166 3.489 1.00 45.78 98 VAL A O 1
ATOM 766 N N . SER A 1 99 ? -16.735 -15.459 2.107 1.00 41.06 99 SER A N 1
ATOM 767 C CA . SER A 1 99 ? -17.654 -16.197 1.220 1.00 41.06 99 SER A CA 1
ATOM 768 C C . SER A 1 99 ? -17.048 -16.523 -0.148 1.00 41.06 99 SER A C 1
ATOM 770 O O . SER A 1 99 ? -17.541 -16.054 -1.164 1.00 41.06 99 SER A O 1
ATOM 772 N N . GLU A 1 100 ? -16.008 -17.352 -0.184 1.00 38.34 100 GLU A N 1
ATOM 773 C CA . GLU A 1 100 ? -15.679 -18.160 -1.370 1.00 38.34 100 GLU A CA 1
ATOM 774 C C . GLU A 1 100 ? -15.440 -19.601 -0.884 1.00 38.34 100 GLU A C 1
ATOM 776 O O . GLU A 1 100 ? -14.384 -19.926 -0.340 1.00 38.34 100 GLU A O 1
ATOM 781 N N . SER A 1 101 ? -16.496 -20.421 -0.979 1.00 34.00 101 SER A N 1
ATOM 782 C CA . SER A 1 101 ? -16.478 -21.889 -0.862 1.00 34.00 101 SER A CA 1
ATOM 783 C C . SER A 1 101 ? -16.469 -22.511 -2.249 1.00 34.00 101 SER A C 1
ATOM 785 O O . SER A 1 101 ? -17.142 -21.931 -3.132 1.00 34.00 101 SER A O 1
#

Organism: NCBI:txid228776

Solvent-accessible surface area (backbone atoms only — not comparable to full-atom values): 6360 Å² total; per-residue (Å²): 132,85,81,84,82,71,66,71,44,80,47,78,35,67,44,59,66,58,46,45,27,70,78,38,48,86,81,33,67,92,49,42,67,64,42,50,53,50,50,61,69,48,64,85,54,87,36,72,51,73,43,70,46,60,61,90,78,42,53,56,65,50,49,53,56,45,40,67,75,75,37,97,61,86,68,59,74,83,45,94,85,34,51,74,73,52,57,57,44,49,56,51,54,64,59,64,71,72,76,82,130

Sequence (101 aa):
MRSLQHNKIIFESTSTLAVSGVLQPRKTPVCRILISEIQEALRPLEMWKIQSIDQGRNHVAYKIALSDTKTNQHQSYVATGGPSWLSTLINSEAQGSVSES

Secondary structure (DSSP, 8-state):
------SSEEEEES-HHHHHHHH-GGG-GGGHHHHHHHHHHHTT-SSEEEEE--GGG-HHHHHHHHHHHHS-----TTSTT--HHHHHHHHHHHHHTT---

Foldseek 3Di:
DDDPPDLEEEAEDQDPLVLCCLVPVVVCVVCNVVSVVVVVVCVVRNHYHYDYDHCVLPVLVVVVVCCVVPPVPPFPCPDDVHDPVNVVVVVVSVVVVPPDD

Mean predicted aligned error: 9.75 Å

Radius of gyration: 15.64 Å; Cα contacts (8 Å, |Δi|>4): 79; chains: 1; bounding box: 31×41×36 Å

Nearest PDB structures (foldseek):
  8q52-assembly1_A  TM=2.274E-01  e=9.346E+00  Escherichia coli K-12